Protein AF-A0A5K1BGY4-F1 (afdb_monomer_lite)

Foldseek 3Di:
DPQLVVVLVVLLVVLVVVLVVQVVVCPPDPRRDAAEDEDEDLPPCPPPQPSPSCVVVSQPDGPVDGSCVSVVVSCVVSVHHYDYD

Organism: NCBI:txid210225

Sequence (85 aa):
DWYSAKLIQHADAVLASATSVFKNNQDGQLNSVLLVAKVGGVHWWYRTPSHAAELTAGYYNTATRDGYDPLGTVLSRHRAALHIP

Secondary structure (DSSP, 8-state):
-HHHHHHHHHHHHHHHHHHHHHGGGSSS-TTPPPPEEE-----TTTTSTT-HHHHHHT---BTTB-SSHHHHHHHHHTTPEEE--

Structure (mmCIF, N/CA/C/O backbone):
data_AF-A0A5K1BGY4-F1
#
_entry.id   AF-A0A5K1BGY4-F1
#
loop_
_atom_site.group_PDB
_atom_site.id
_atom_site.type_symbol
_atom_site.label_atom_id
_atom_site.label_alt_id
_atom_site.label_comp_id
_atom_site.label_asym_id
_atom_site.label_entity_id
_atom_site.label_seq_id
_atom_site.pdbx_PDB_ins_code
_atom_site.Cartn_x
_atom_site.Cartn_y
_atom_site.Cartn_z
_atom_site.occupancy
_atom_site.B_iso_or_equiv
_atom_site.auth_seq_id
_atom_site.auth_comp_id
_atom_site.auth_asym_id
_atom_site.auth_atom_id
_atom_site.pdbx_PDB_model_num
ATOM 1 N N . ASP A 1 1 ? 3.508 -14.246 -5.225 1.00 69.56 1 ASP A N 1
ATOM 2 C CA . ASP A 1 1 ? 4.789 -13.557 -4.933 1.00 69.56 1 ASP A CA 1
ATOM 3 C C . ASP A 1 1 ? 4.997 -13.448 -3.457 1.00 69.56 1 ASP A C 1
ATOM 5 O O . ASP A 1 1 ? 4.111 -12.977 -2.757 1.00 69.56 1 ASP A O 1
ATOM 9 N N . TRP A 1 2 ? 6.145 -13.922 -2.992 1.00 93.88 2 TRP A N 1
ATOM 10 C CA . TRP A 1 2 ? 6.443 -14.025 -1.569 1.00 93.88 2 TRP A CA 1
ATOM 11 C C . TRP A 1 2 ? 6.668 -12.654 -0.915 1.00 93.88 2 TRP A C 1
ATOM 13 O O . TRP A 1 2 ? 6.113 -12.399 0.148 1.00 93.88 2 TRP A O 1
ATOM 23 N N . TYR A 1 3 ? 7.417 -11.756 -1.565 1.00 95.31 3 TYR A N 1
ATOM 24 C CA . TYR A 1 3 ? 7.841 -10.489 -0.956 1.00 95.31 3 TYR A CA 1
ATOM 25 C C . TYR A 1 3 ? 6.666 -9.541 -0.676 1.00 95.31 3 TYR A C 1
ATOM 27 O O . TYR A 1 3 ? 6.449 -9.141 0.466 1.00 95.31 3 TYR A O 1
ATOM 35 N N . SER A 1 4 ? 5.834 -9.260 -1.682 1.00 94.19 4 SER A N 1
ATOM 36 C CA . SER A 1 4 ? 4.639 -8.429 -1.497 1.00 94.19 4 SER A CA 1
ATOM 37 C C . SER A 1 4 ? 3.589 -9.101 -0.612 1.00 94.19 4 SER A C 1
ATOM 39 O O . SER A 1 4 ? 2.971 -8.438 0.216 1.00 94.19 4 SER A O 1
ATOM 41 N N . ALA A 1 5 ? 3.429 -10.429 -0.692 1.00 95.12 5 ALA A N 1
ATOM 42 C CA . ALA A 1 5 ? 2.529 -11.148 0.210 1.00 95.12 5 ALA A CA 1
ATOM 43 C C . ALA A 1 5 ? 2.951 -11.018 1.680 1.00 95.12 5 ALA A C 1
ATOM 45 O O . ALA A 1 5 ? 2.082 -10.926 2.546 1.00 95.12 5 ALA A O 1
ATOM 46 N N . LYS A 1 6 ? 4.257 -10.967 1.980 1.00 97.12 6 LYS A N 1
ATOM 47 C CA . LYS A 1 6 ? 4.741 -10.727 3.345 1.00 97.12 6 LYS A CA 1
ATOM 48 C C . LYS A 1 6 ? 4.349 -9.349 3.866 1.00 97.12 6 LYS A C 1
ATOM 50 O O . LYS A 1 6 ? 3.934 -9.262 5.020 1.00 97.12 6 LYS A O 1
ATOM 55 N N . LEU A 1 7 ? 4.399 -8.312 3.029 1.00 95.50 7 LEU A N 1
ATOM 56 C CA . LEU A 1 7 ? 3.934 -6.973 3.403 1.00 95.50 7 LEU A CA 1
ATOM 57 C C . LEU A 1 7 ? 2.430 -6.966 3.724 1.00 95.50 7 LEU A C 1
ATOM 59 O O . LEU A 1 7 ? 2.022 -6.441 4.758 1.00 95.50 7 LEU A O 1
ATOM 63 N N . ILE A 1 8 ? 1.613 -7.612 2.887 1.00 95.94 8 ILE A N 1
ATOM 64 C CA . ILE A 1 8 ? 0.160 -7.711 3.098 1.00 95.94 8 ILE A CA 1
ATOM 65 C C . ILE A 1 8 ? -0.175 -8.511 4.366 1.00 95.94 8 ILE A C 1
ATOM 67 O O . ILE A 1 8 ? -1.000 -8.075 5.166 1.00 95.94 8 ILE A O 1
ATOM 71 N N . GLN A 1 9 ? 0.496 -9.645 4.595 1.00 96.69 9 GLN A N 1
ATOM 72 C CA . GLN A 1 9 ? 0.336 -10.448 5.817 1.00 96.69 9 GLN A CA 1
ATOM 73 C C . GLN A 1 9 ? 0.728 -9.663 7.073 1.00 96.69 9 GLN A C 1
ATOM 75 O O . GLN A 1 9 ? 0.058 -9.759 8.099 1.00 96.69 9 GLN A O 1
ATOM 80 N N . HIS A 1 10 ? 1.806 -8.880 6.994 1.00 96.44 10 HIS A N 1
ATOM 81 C CA . HIS A 1 10 ? 2.233 -8.026 8.093 1.00 96.44 10 HIS A CA 1
ATOM 82 C C . HIS A 1 10 ? 1.187 -6.949 8.408 1.00 96.44 10 HIS A C 1
ATOM 84 O O . HIS A 1 10 ? 0.818 -6.787 9.571 1.00 96.44 10 HIS A O 1
ATOM 90 N N . ALA A 1 11 ? 0.663 -6.265 7.384 1.00 95.69 11 ALA A N 1
ATOM 91 C CA . ALA A 1 11 ? -0.391 -5.268 7.554 1.00 95.69 11 ALA A CA 1
ATOM 92 C C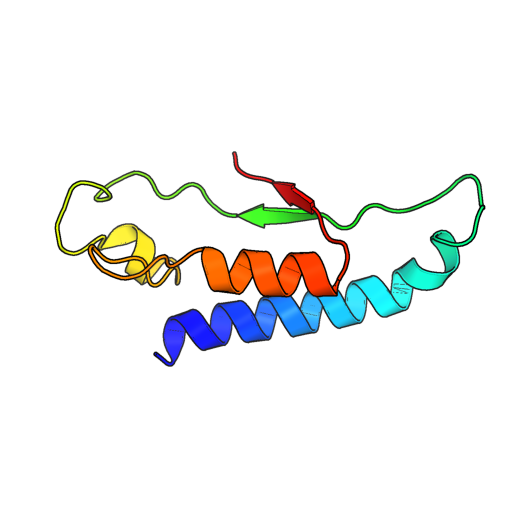 . ALA A 1 11 ? -1.652 -5.870 8.200 1.00 95.69 11 ALA A C 1
ATOM 94 O O . ALA A 1 11 ? -2.192 -5.289 9.139 1.00 95.69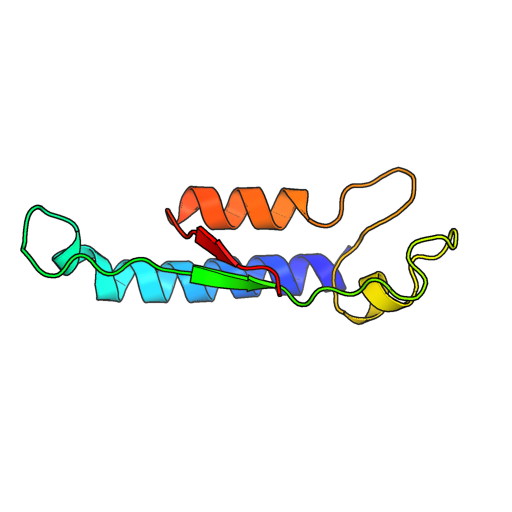 11 ALA A O 1
ATOM 95 N N . ASP A 1 12 ? -2.079 -7.055 7.751 1.00 96.31 12 ASP A N 1
ATOM 96 C CA . ASP A 1 12 ? -3.242 -7.768 8.298 1.00 96.31 12 ASP A CA 1
ATOM 97 C C . ASP A 1 12 ? -3.048 -8.120 9.781 1.00 96.31 12 ASP A C 1
ATOM 99 O O . ASP A 1 12 ? -3.936 -7.877 10.596 1.00 96.31 12 ASP A O 1
ATOM 103 N N . ALA A 1 13 ? -1.863 -8.611 10.157 1.00 97.31 13 ALA A N 1
ATOM 104 C CA . ALA A 1 13 ? -1.544 -8.945 11.545 1.00 97.31 13 ALA A CA 1
ATOM 105 C C . ALA A 1 13 ? -1.527 -7.707 12.459 1.00 97.31 13 ALA A C 1
ATOM 107 O O . ALA A 1 13 ? -2.132 -7.723 13.533 1.00 97.31 13 ALA A O 1
ATOM 108 N N . VAL A 1 14 ? -0.879 -6.618 12.030 1.00 96.12 14 VAL A N 1
ATOM 109 C CA . VAL A 1 14 ? -0.801 -5.373 12.813 1.00 96.12 14 VAL A CA 1
ATOM 110 C C . VAL A 1 14 ? -2.184 -4.746 12.980 1.00 96.12 14 VAL A C 1
ATOM 112 O O . VAL A 1 14 ? -2.550 -4.347 14.088 1.00 96.12 14 VAL A O 1
ATOM 115 N N . LEU A 1 15 ? -2.979 -4.691 11.908 1.00 94.75 15 LEU A N 1
ATOM 116 C CA . LEU A 1 15 ? -4.337 -4.154 11.962 1.00 94.75 15 LEU A CA 1
ATOM 117 C C . LEU A 1 15 ? -5.271 -5.035 12.789 1.00 94.75 15 LEU A C 1
ATOM 119 O O . LEU A 1 15 ? -6.101 -4.492 13.514 1.00 94.75 15 LEU A O 1
ATOM 123 N N . ALA A 1 16 ? -5.110 -6.361 12.762 1.00 94.75 16 ALA A N 1
ATOM 124 C CA . ALA A 1 16 ? -5.858 -7.259 13.637 1.00 94.75 16 ALA A CA 1
ATOM 125 C C . ALA A 1 16 ? -5.561 -6.971 15.118 1.00 94.75 16 ALA A C 1
ATOM 127 O O . ALA A 1 16 ? -6.491 -6.835 15.919 1.00 94.75 16 ALA A O 1
ATOM 128 N N . SER A 1 17 ? -4.283 -6.807 15.478 1.00 94.44 17 SER A N 1
ATOM 129 C CA . SER A 1 17 ? -3.885 -6.427 16.838 1.00 94.44 17 SER A CA 1
ATOM 130 C C . SER A 1 17 ? -4.432 -5.053 17.225 1.00 94.44 17 SER A C 1
ATOM 132 O O . SER A 1 17 ? -5.067 -4.931 18.273 1.00 94.44 17 SER A O 1
ATOM 134 N N . ALA A 1 18 ? -4.278 -4.037 16.373 1.00 92.44 18 ALA A N 1
ATOM 135 C CA . ALA A 1 18 ? -4.803 -2.698 16.639 1.00 92.44 18 ALA A CA 1
ATOM 136 C C . ALA A 1 18 ? -6.330 -2.715 16.807 1.00 92.44 18 ALA A C 1
ATOM 138 O O . ALA A 1 18 ? -6.859 -2.214 17.797 1.00 92.44 18 ALA A O 1
ATOM 139 N N . THR A 1 19 ? -7.044 -3.375 15.899 1.00 90.44 19 THR A N 1
ATOM 140 C CA . THR A 1 19 ? -8.503 -3.505 15.962 1.00 90.44 19 THR A CA 1
ATOM 141 C C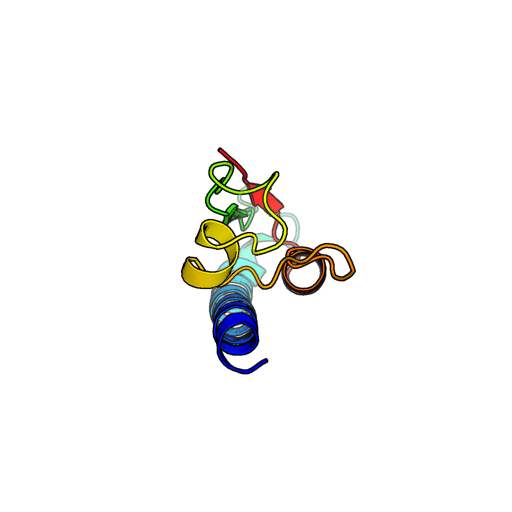 . THR A 1 19 ? -8.936 -4.216 17.241 1.00 90.44 19 THR A C 1
ATOM 143 O O . THR A 1 19 ? -9.918 -3.812 17.853 1.00 90.44 19 THR A O 1
ATOM 146 N N . SER A 1 20 ? -8.194 -5.224 17.712 1.00 90.44 20 SER A N 1
ATOM 147 C CA . SER A 1 20 ? -8.501 -5.894 18.984 1.00 90.44 20 SER A CA 1
ATOM 148 C C . SER A 1 20 ? -8.387 -4.968 20.203 1.00 90.44 20 SER A C 1
ATOM 150 O O . SER A 1 20 ? -9.237 -5.029 21.087 1.00 90.44 20 SER A O 1
ATOM 152 N N . VAL A 1 21 ? -7.395 -4.072 20.219 1.00 90.06 21 VAL A N 1
ATOM 153 C CA . VAL A 1 21 ? -7.160 -3.118 21.316 1.00 90.06 21 VAL A CA 1
ATOM 154 C C . VAL A 1 21 ? -8.169 -1.971 21.284 1.00 90.06 21 VAL A C 1
ATOM 156 O O . VAL A 1 21 ? -8.690 -1.567 22.321 1.00 90.06 21 VAL A O 1
ATOM 159 N N . PHE A 1 22 ? -8.476 -1.453 20.093 1.00 85.31 22 PHE A N 1
ATOM 160 C CA . PHE A 1 22 ? -9.307 -0.258 19.930 1.00 85.31 22 PHE A CA 1
ATOM 161 C C . PHE A 1 22 ? -10.800 -0.554 19.696 1.00 85.31 22 PHE A C 1
ATOM 163 O O . PHE A 1 22 ? -11.595 0.385 19.676 1.00 85.31 22 PHE A O 1
ATOM 170 N N . LYS A 1 23 ? -11.210 -1.830 19.594 1.00 74.31 23 LYS A N 1
ATOM 171 C CA . LYS A 1 23 ? -12.614 -2.271 19.423 1.00 74.31 23 LYS A CA 1
ATOM 172 C C . LYS A 1 23 ? -13.568 -1.706 20.478 1.00 74.31 23 LYS A C 1
ATOM 174 O O . LYS A 1 23 ? -14.673 -1.303 20.136 1.00 74.31 23 LYS A O 1
ATOM 179 N N . ASN A 1 24 ? -13.127 -1.612 21.734 1.00 60.97 24 ASN A N 1
ATOM 180 C CA . ASN A 1 24 ? -13.961 -1.136 22.846 1.00 60.97 24 ASN A CA 1
ATOM 181 C C . ASN A 1 24 ? -14.325 0.356 22.752 1.00 60.97 24 ASN A C 1
ATOM 183 O O . ASN A 1 24 ? -15.223 0.806 23.453 1.00 60.97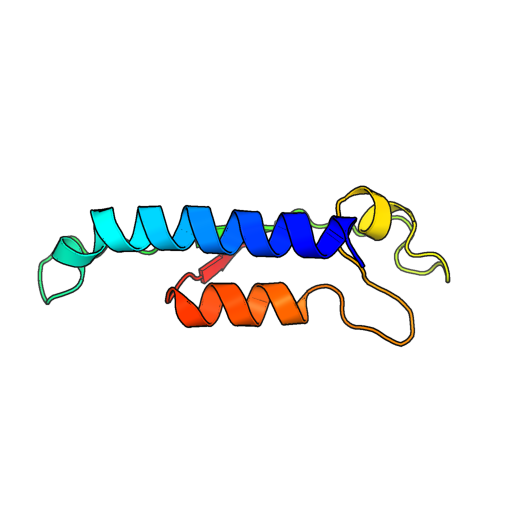 24 ASN A O 1
ATOM 187 N N . ASN A 1 25 ? -13.653 1.116 21.885 1.00 58.16 25 ASN A N 1
ATOM 188 C CA . ASN A 1 25 ? -13.928 2.535 21.678 1.00 58.16 25 ASN A CA 1
ATOM 189 C C . ASN A 1 25 ? -14.898 2.796 20.508 1.00 58.16 25 ASN A C 1
ATOM 191 O O . ASN A 1 25 ? -15.219 3.950 20.244 1.00 58.16 25 ASN A O 1
ATOM 195 N N . GLN A 1 26 ? -15.347 1.758 19.785 1.00 55.12 26 GLN A N 1
ATOM 196 C CA . GLN A 1 26 ? -16.151 1.903 18.559 1.00 55.12 26 GLN A CA 1
ATOM 197 C C . GLN A 1 26 ? -17.675 1.836 18.785 1.00 55.12 26 GLN A C 1
ATOM 199 O O . GLN A 1 26 ? -18.423 2.295 17.923 1.00 55.12 26 GLN A O 1
ATOM 204 N N . ASP A 1 27 ? -18.146 1.331 19.932 1.00 55.97 27 ASP A N 1
ATOM 205 C CA . ASP A 1 27 ? -19.577 1.289 20.275 1.00 55.97 27 ASP A CA 1
ATOM 206 C C . ASP A 1 27 ? -20.011 2.581 20.987 1.00 55.97 27 ASP A C 1
ATOM 208 O O . ASP A 1 27 ? -20.016 2.687 22.213 1.00 55.97 27 ASP A O 1
ATOM 212 N N . GLY A 1 28 ? -20.364 3.598 20.197 1.00 56.69 28 GLY A N 1
ATOM 213 C CA . GLY A 1 28 ? -21.205 4.722 20.636 1.00 56.69 28 GLY A CA 1
ATOM 214 C C . GLY A 1 28 ? -20.627 5.680 21.688 1.00 56.69 28 GLY A C 1
ATOM 215 O O . GLY A 1 28 ? -21.351 6.561 22.148 1.00 56.69 28 GLY A O 1
ATOM 216 N N . GLN A 1 29 ? -19.355 5.555 22.072 1.00 55.78 29 GLN A N 1
ATOM 217 C CA . GLN A 1 29 ? -18.699 6.484 22.998 1.00 55.78 29 GLN A CA 1
ATOM 218 C C . GLN A 1 29 ? -17.985 7.625 22.265 1.00 55.78 29 GLN A C 1
ATOM 220 O O . GLN A 1 29 ? -17.477 7.460 21.159 1.00 55.78 29 GLN A O 1
ATOM 225 N N . LEU A 1 30 ? -17.900 8.781 22.935 1.00 55.78 30 LEU A N 1
ATOM 226 C CA . LEU A 1 30 ? -17.281 10.036 22.477 1.00 55.78 30 LEU A CA 1
ATOM 227 C C . LEU A 1 30 ? -15.822 9.925 21.961 1.00 55.78 30 LEU A C 1
ATOM 229 O O . LEU A 1 30 ? -15.300 10.911 21.452 1.00 55.78 30 LEU A O 1
ATOM 233 N N . ASN A 1 31 ? -15.173 8.758 22.060 1.00 60.88 31 ASN A N 1
ATOM 234 C CA . ASN A 1 31 ? -13.745 8.544 21.803 1.00 60.88 31 ASN A CA 1
ATOM 235 C C . ASN A 1 31 ? -13.467 7.453 20.748 1.00 60.88 31 ASN A C 1
ATOM 237 O O . ASN A 1 31 ? -12.547 6.654 20.913 1.00 60.88 31 ASN A O 1
ATOM 241 N N . SER A 1 32 ? -14.243 7.393 19.662 1.00 70.69 32 SER A N 1
ATOM 242 C CA . SER A 1 32 ? -13.968 6.458 18.560 1.00 70.69 32 SER A CA 1
ATOM 243 C C . SER A 1 32 ? -12.604 6.727 17.914 1.00 70.69 32 SER A C 1
ATOM 245 O O . SER A 1 32 ? -12.353 7.809 17.386 1.00 70.69 32 SER A O 1
ATOM 247 N N . VAL A 1 33 ? -11.726 5.718 17.919 1.00 84.25 33 VAL A N 1
ATOM 248 C CA . VAL A 1 33 ? -10.392 5.778 17.303 1.00 84.25 33 VAL A CA 1
ATOM 249 C C . VAL A 1 33 ? -10.461 5.245 15.874 1.00 84.25 33 VAL A C 1
ATOM 251 O O . VAL A 1 33 ? -10.805 4.082 15.651 1.00 84.25 33 VAL A O 1
ATOM 254 N N . LEU A 1 34 ? -10.101 6.089 14.903 1.00 88.56 34 LEU A N 1
ATOM 255 C CA . LEU A 1 34 ? -9.934 5.683 13.509 1.00 88.56 34 LEU A CA 1
ATOM 256 C C . LEU A 1 34 ? -8.536 5.093 13.304 1.00 88.56 34 LEU A C 1
ATOM 258 O O . LEU A 1 34 ? -7.529 5.769 13.512 1.00 88.56 34 LEU A O 1
ATOM 262 N N . LEU A 1 35 ? -8.476 3.842 12.853 1.00 92.06 35 LEU A N 1
ATOM 263 C CA . LEU A 1 35 ? -7.226 3.230 12.414 1.00 92.06 35 LEU A CA 1
ATOM 264 C C . LEU A 1 35 ? -6.884 3.722 11.010 1.00 92.06 35 LEU A C 1
ATOM 266 O O . LEU A 1 35 ? -7.734 3.708 10.122 1.00 92.06 35 LEU A O 1
ATOM 270 N N . VAL A 1 36 ? -5.636 4.138 10.806 1.00 93.38 36 VAL A N 1
ATOM 271 C CA . VAL A 1 36 ? -5.151 4.637 9.517 1.00 93.38 36 VAL A CA 1
ATOM 272 C C . VAL A 1 36 ? -3.839 3.945 9.175 1.00 93.38 36 VAL A C 1
ATOM 274 O O . VAL A 1 36 ? -2.897 3.973 9.967 1.00 93.38 36 VAL A O 1
ATOM 277 N N . ALA A 1 37 ? -3.758 3.350 7.988 1.00 94.38 37 ALA A N 1
ATOM 278 C CA . ALA A 1 37 ? -2.509 2.838 7.444 1.00 94.38 37 ALA A CA 1
ATOM 279 C C . ALA A 1 37 ? -1.906 3.861 6.481 1.00 94.38 37 ALA A C 1
ATOM 281 O O . ALA A 1 37 ? -2.576 4.344 5.565 1.00 94.38 37 ALA A O 1
ATOM 282 N N . LYS A 1 38 ? -0.626 4.180 6.680 1.00 94.56 38 LYS A N 1
ATOM 283 C CA . LYS A 1 38 ? 0.122 5.072 5.794 1.00 94.56 38 LYS A CA 1
ATOM 284 C C . LYS A 1 38 ? 0.854 4.259 4.734 1.00 94.56 38 LYS A C 1
ATOM 286 O O . LYS A 1 38 ? 1.626 3.365 5.072 1.00 94.56 38 LYS A O 1
ATOM 291 N N . VAL A 1 39 ? 0.649 4.611 3.471 1.00 92.06 39 VAL A N 1
ATOM 292 C CA . VAL A 1 39 ? 1.311 3.987 2.320 1.00 92.06 39 VAL A CA 1
ATOM 293 C C . VAL A 1 39 ? 2.276 4.987 1.710 1.00 92.06 39 VAL A C 1
ATOM 295 O O . VAL A 1 39 ? 1.930 6.144 1.501 1.00 92.06 39 VAL A O 1
ATOM 298 N N . GLY A 1 40 ? 3.515 4.564 1.463 1.00 90.94 40 GLY A N 1
ATOM 299 C CA . GLY A 1 40 ? 4.508 5.414 0.807 1.00 90.94 40 GLY A CA 1
ATOM 300 C C . GLY A 1 40 ? 4.176 5.625 -0.671 1.00 90.94 40 GLY A C 1
ATOM 301 O O . GLY A 1 40 ? 4.011 4.645 -1.393 1.00 90.94 40 GLY A O 1
ATOM 302 N N . GLY A 1 41 ? 4.122 6.881 -1.123 1.00 91.44 41 GLY A N 1
ATOM 303 C CA . GLY A 1 41 ? 3.936 7.238 -2.532 1.00 91.44 41 GLY A CA 1
ATOM 304 C C . GLY A 1 41 ? 5.221 7.060 -3.346 1.00 91.44 41 GLY A C 1
ATOM 305 O O . GLY A 1 41 ? 6.051 7.970 -3.423 1.00 91.44 41 GLY A O 1
ATOM 306 N N . VAL A 1 42 ? 5.395 5.890 -3.96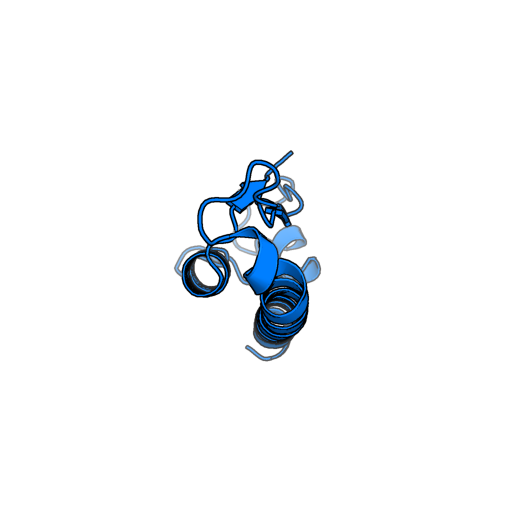2 1.00 91.81 42 VAL A N 1
ATOM 307 C CA . VAL A 1 42 ? 6.581 5.553 -4.768 1.00 91.81 42 VAL A CA 1
ATOM 308 C C . VAL A 1 42 ? 6.299 5.834 -6.245 1.00 91.81 42 VAL A C 1
ATOM 310 O O . VAL A 1 42 ? 5.876 4.964 -6.996 1.00 91.81 42 VAL A O 1
ATOM 313 N N . HIS A 1 43 ? 6.498 7.086 -6.658 1.00 90.62 43 HIS A N 1
ATOM 314 C CA . HIS A 1 43 ? 6.136 7.554 -8.003 1.00 90.62 43 HIS A CA 1
ATOM 315 C C . HIS A 1 43 ? 7.283 7.472 -9.026 1.00 90.62 43 HIS A C 1
ATOM 317 O O . HIS A 1 43 ? 7.044 7.448 -10.236 1.00 90.62 43 HIS A O 1
ATOM 323 N N . TRP A 1 44 ? 8.543 7.459 -8.579 1.00 93.75 44 TRP A N 1
ATOM 324 C CA . TRP A 1 44 ? 9.684 7.342 -9.489 1.00 93.75 44 TRP A CA 1
ATOM 325 C C . TRP A 1 44 ? 9.742 5.925 -10.077 1.00 93.75 44 TRP A C 1
ATOM 327 O O . TRP A 1 44 ? 9.403 4.950 -9.416 1.00 93.75 44 TRP A O 1
ATOM 337 N N . TRP A 1 45 ? 10.137 5.812 -11.349 1.00 91.81 45 TRP A N 1
ATOM 338 C CA . TRP A 1 45 ? 10.078 4.576 -12.154 1.00 91.81 45 TRP A CA 1
ATOM 339 C C . TRP A 1 45 ? 8.677 4.018 -12.449 1.00 91.81 45 TRP A C 1
ATOM 341 O O . TRP A 1 45 ? 8.581 3.000 -13.132 1.00 91.81 45 TRP A O 1
ATOM 351 N N . TYR A 1 46 ? 7.597 4.704 -12.061 1.00 89.12 46 TYR A N 1
ATOM 352 C CA . TYR A 1 46 ? 6.227 4.250 -12.334 1.00 89.12 46 TYR A CA 1
ATOM 353 C C . TYR A 1 46 ? 5.915 4.108 -13.833 1.00 89.12 46 TYR A C 1
ATOM 355 O O . TYR A 1 46 ? 5.213 3.203 -14.252 1.00 89.12 46 TYR A O 1
ATOM 363 N N . ARG A 1 47 ? 6.462 4.986 -14.686 1.00 91.38 47 ARG A N 1
ATOM 364 C CA . ARG A 1 47 ? 6.253 4.916 -16.149 1.00 91.38 47 ARG A CA 1
ATOM 365 C C . ARG A 1 47 ? 7.170 3.917 -16.860 1.00 91.38 47 ARG A C 1
ATOM 367 O O . ARG A 1 47 ? 7.234 3.924 -18.087 1.00 91.38 47 ARG A O 1
ATOM 374 N N . THR A 1 48 ? 7.918 3.102 -16.120 1.00 91.19 48 THR A N 1
ATOM 375 C CA . THR A 1 48 ? 8.799 2.088 -16.710 1.00 91.19 48 THR A CA 1
ATOM 376 C C . THR A 1 48 ? 8.177 0.705 -16.585 1.00 91.19 48 THR A C 1
ATOM 378 O O . THR A 1 48 ? 7.552 0.433 -15.564 1.00 91.19 48 THR A O 1
ATOM 381 N N . PRO A 1 49 ? 8.376 -0.202 -17.562 1.00 89.38 49 PRO A N 1
ATOM 382 C CA . PRO A 1 49 ? 7.759 -1.531 -17.527 1.00 89.38 49 PRO A CA 1
ATOM 383 C C . PRO A 1 49 ? 8.072 -2.333 -16.259 1.00 89.38 49 PRO A C 1
ATOM 385 O O . PRO A 1 49 ? 7.302 -3.207 -15.872 1.00 89.38 49 PRO A O 1
ATOM 388 N N . SER A 1 50 ? 9.214 -2.051 -15.626 1.00 88.81 50 SER A N 1
ATOM 389 C CA . SER A 1 50 ? 9.674 -2.760 -14.439 1.00 88.81 50 SER A CA 1
ATOM 390 C C . SER A 1 50 ? 9.053 -2.266 -13.138 1.00 88.81 50 SER A C 1
ATOM 392 O O . SER A 1 50 ? 9.119 -3.012 -12.169 1.00 88.81 50 SER A O 1
ATOM 394 N N . HIS A 1 51 ? 8.514 -1.039 -13.072 1.00 92.56 51 HIS A N 1
ATOM 395 C CA . HIS A 1 51 ? 8.037 -0.437 -11.816 1.00 92.56 51 HIS A CA 1
ATOM 396 C C . HIS A 1 51 ? 9.041 -0.611 -10.655 1.00 92.56 51 HIS A C 1
ATOM 398 O O . HIS A 1 51 ? 8.670 -0.859 -9.508 1.00 92.56 51 HIS A O 1
ATOM 404 N N . ALA A 1 52 ? 10.345 -0.531 -10.958 1.00 92.88 52 ALA A N 1
ATOM 405 C CA . ALA A 1 52 ? 11.396 -1.094 -10.106 1.00 92.88 52 ALA A CA 1
ATOM 406 C C . ALA A 1 52 ? 11.355 -0.588 -8.654 1.00 92.88 52 ALA A C 1
ATOM 408 O O . ALA A 1 52 ? 11.541 -1.370 -7.724 1.00 92.88 52 ALA A O 1
ATOM 409 N N . ALA A 1 53 ? 11.064 0.699 -8.451 1.00 93.94 53 ALA A N 1
ATOM 410 C CA . ALA A 1 53 ? 10.963 1.264 -7.112 1.00 93.94 53 ALA A CA 1
ATOM 411 C C . ALA A 1 53 ? 9.778 0.696 -6.314 1.00 93.94 53 ALA A C 1
ATOM 413 O O . ALA A 1 53 ? 9.954 0.336 -5.150 1.00 93.94 53 ALA A O 1
ATOM 414 N N . GLU A 1 54 ? 8.603 0.550 -6.934 1.00 93.38 54 GLU A N 1
ATOM 415 C CA . GLU A 1 54 ? 7.419 -0.045 -6.297 1.00 93.38 54 GLU A CA 1
ATOM 416 C C . GLU A 1 54 ? 7.695 -1.497 -5.887 1.00 93.38 54 GLU A C 1
ATOM 418 O O . GLU A 1 54 ? 7.434 -1.877 -4.743 1.00 93.38 54 GLU A O 1
ATOM 423 N N . LEU A 1 55 ? 8.342 -2.271 -6.769 1.00 93.56 55 LEU A N 1
ATOM 424 C CA . LEU A 1 55 ? 8.724 -3.657 -6.485 1.00 93.56 55 LEU A CA 1
ATOM 425 C C . LEU A 1 55 ? 9.656 -3.762 -5.276 1.00 93.56 55 LEU A C 1
ATOM 427 O O . LEU A 1 55 ? 9.436 -4.600 -4.399 1.00 93.56 55 LEU A O 1
ATOM 431 N N . THR A 1 56 ? 10.674 -2.898 -5.197 1.00 94.56 56 THR A N 1
ATOM 432 C CA . THR A 1 56 ? 11.608 -2.883 -4.057 1.00 94.56 56 THR A CA 1
ATOM 433 C C . THR A 1 56 ? 10.945 -2.432 -2.755 1.00 94.56 56 THR A C 1
ATOM 435 O O . THR A 1 56 ? 11.281 -2.950 -1.689 1.00 94.56 56 THR A O 1
ATOM 438 N N . ALA A 1 57 ? 9.956 -1.537 -2.836 1.00 93.50 57 ALA A N 1
ATOM 439 C CA . ALA A 1 57 ? 9.153 -1.106 -1.694 1.00 93.50 57 ALA A CA 1
ATOM 440 C C . ALA A 1 57 ? 8.173 -2.190 -1.202 1.00 93.50 57 ALA A C 1
ATOM 442 O O . ALA A 1 57 ? 7.622 -2.072 -0.110 1.00 93.50 57 ALA A O 1
ATOM 443 N N . GLY A 1 58 ? 7.972 -3.256 -1.983 1.00 93.62 58 GLY A N 1
ATOM 444 C CA . GLY A 1 58 ? 7.071 -4.361 -1.655 1.00 93.62 58 GLY A CA 1
ATOM 445 C C . GLY A 1 58 ? 5.685 -4.244 -2.286 1.00 93.62 58 GLY A C 1
ATOM 446 O O . GLY A 1 58 ? 4.866 -5.148 -2.106 1.00 93.62 58 GLY A O 1
ATOM 447 N N . TYR A 1 59 ? 5.425 -3.195 -3.070 1.00 93.00 59 TYR A N 1
ATOM 448 C CA . TYR A 1 59 ? 4.215 -3.077 -3.878 1.00 93.00 59 TYR A CA 1
ATOM 449 C C . TYR A 1 59 ? 4.432 -3.832 -5.180 1.00 93.00 59 TYR A C 1
ATOM 451 O O . TYR A 1 59 ? 5.148 -3.375 -6.072 1.00 93.00 59 TYR A O 1
ATOM 459 N N . TYR A 1 60 ? 3.827 -5.015 -5.306 1.00 93.56 60 TYR A N 1
ATOM 460 C CA . TYR A 1 60 ? 3.965 -5.777 -6.543 1.00 93.56 60 TYR A CA 1
ATOM 461 C C . TYR A 1 60 ? 3.004 -5.268 -7.621 1.00 93.56 60 TYR A C 1
ATOM 463 O O . TYR A 1 60 ? 2.018 -5.925 -7.957 1.00 93.56 60 TYR A O 1
ATOM 471 N N . ASN A 1 61 ? 3.316 -4.076 -8.120 1.00 92.56 61 ASN A N 1
ATOM 472 C CA . AS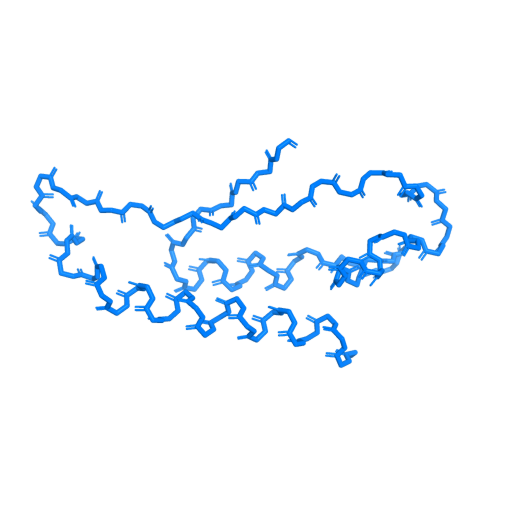N A 1 61 ? 2.604 -3.382 -9.177 1.00 92.56 61 ASN A CA 1
ATOM 473 C C . ASN A 1 61 ? 3.286 -3.655 -10.526 1.00 92.56 61 ASN A C 1
ATOM 475 O O . ASN A 1 61 ? 4.511 -3.575 -10.632 1.00 92.56 61 ASN A O 1
ATOM 479 N N . THR A 1 62 ? 2.512 -4.017 -11.548 1.00 90.25 62 THR A N 1
ATOM 480 C CA . THR A 1 62 ? 3.016 -4.237 -12.916 1.00 90.25 62 THR A CA 1
ATOM 481 C C . THR A 1 62 ? 1.985 -3.765 -13.937 1.00 90.25 62 THR A C 1
ATOM 483 O O . THR A 1 62 ? 0.826 -3.551 -13.596 1.00 90.25 62 THR A O 1
ATOM 486 N N . ALA A 1 63 ? 2.351 -3.727 -15.220 1.00 87.00 63 ALA A N 1
ATOM 487 C CA . ALA A 1 63 ? 1.436 -3.346 -16.302 1.00 87.00 63 ALA A CA 1
ATOM 488 C C . ALA A 1 63 ? 0.132 -4.175 -16.385 1.00 87.00 63 ALA A C 1
ATOM 490 O O . ALA A 1 63 ? -0.828 -3.734 -17.007 1.00 87.00 63 ALA A O 1
ATOM 491 N N . THR A 1 64 ? 0.092 -5.374 -15.790 1.00 90.12 64 THR A N 1
ATOM 492 C CA . THR A 1 64 ? -1.083 -6.271 -15.812 1.00 90.12 64 THR A CA 1
ATOM 493 C C . THR A 1 64 ? -1.646 -6.572 -14.424 1.00 90.12 64 THR A C 1
ATOM 495 O O . THR A 1 64 ? -2.610 -7.327 -14.305 1.00 90.12 64 THR A O 1
ATOM 498 N N . ARG A 1 65 ? -1.056 -6.004 -13.367 1.00 90.19 65 ARG A N 1
ATOM 499 C CA . ARG A 1 65 ? -1.421 -6.301 -11.982 1.00 90.19 65 ARG A CA 1
ATOM 500 C C . ARG A 1 65 ? -1.403 -5.043 -11.136 1.00 90.19 65 ARG A C 1
ATOM 502 O O . ARG A 1 65 ? -0.345 -4.441 -10.973 1.00 90.19 65 ARG A O 1
ATOM 509 N N . ASP A 1 66 ? -2.536 -4.765 -10.503 1.00 92.06 66 ASP A N 1
ATOM 510 C CA . ASP A 1 66 ? -2.633 -3.770 -9.444 1.00 92.06 66 ASP A CA 1
ATOM 511 C C . ASP A 1 66 ? -1.968 -4.295 -8.156 1.00 92.06 66 ASP A C 1
ATOM 513 O O . ASP A 1 66 ? -2.388 -5.298 -7.565 1.00 92.06 66 ASP A O 1
ATOM 517 N N . GLY A 1 67 ? -0.878 -3.643 -7.749 1.00 89.94 67 GLY A N 1
ATOM 518 C CA . GLY A 1 67 ? -0.135 -3.980 -6.533 1.00 89.94 67 GLY A CA 1
ATOM 519 C C . GLY A 1 67 ? -0.766 -3.468 -5.234 1.00 89.94 67 GLY A C 1
ATOM 520 O O . GLY A 1 67 ? -0.376 -3.937 -4.160 1.00 89.94 67 GLY A O 1
ATOM 521 N N . TYR A 1 68 ? -1.720 -2.538 -5.315 1.00 91.88 68 TYR A N 1
ATOM 522 C CA . TYR A 1 68 ? -2.352 -1.869 -4.174 1.00 91.88 68 TYR A CA 1
ATOM 523 C C . TYR A 1 68 ? -3.707 -2.483 -3.802 1.00 91.88 68 TYR A C 1
ATOM 525 O O . TYR A 1 68 ? -4.096 -2.428 -2.633 1.00 91.88 68 TYR A O 1
ATOM 533 N N . ASP A 1 69 ? -4.394 -3.126 -4.746 1.00 93.44 69 ASP A N 1
ATOM 534 C CA . ASP A 1 69 ? -5.687 -3.789 -4.511 1.00 93.44 69 ASP A CA 1
ATOM 535 C C . ASP A 1 69 ? -5.689 -4.773 -3.308 1.00 93.44 69 ASP A C 1
ATOM 537 O O . ASP A 1 69 ? -6.561 -4.668 -2.432 1.00 93.44 69 ASP A O 1
ATOM 541 N N . PRO A 1 70 ? -4.670 -5.647 -3.125 1.00 94.00 70 PRO A N 1
ATOM 542 C CA . PRO A 1 70 ? -4.615 -6.525 -1.952 1.00 94.00 70 PRO A CA 1
ATOM 543 C C . PRO A 1 70 ? -4.546 -5.766 -0.620 1.00 94.00 70 PRO A C 1
ATOM 545 O O . PRO A 1 70 ? -5.069 -6.236 0.393 1.00 94.00 70 PRO A O 1
ATOM 548 N N . LEU A 1 71 ? -3.915 -4.588 -0.608 1.00 92.69 71 LEU A N 1
ATOM 549 C CA . LEU A 1 71 ? -3.839 -3.747 0.582 1.00 92.69 71 LEU A CA 1
ATOM 550 C C . LEU A 1 71 ? -5.196 -3.108 0.886 1.00 92.69 71 LEU A C 1
ATOM 552 O O . LEU A 1 71 ? -5.618 -3.117 2.042 1.00 92.69 71 LEU A O 1
ATOM 556 N N . GLY A 1 72 ? -5.909 -2.627 -0.137 1.00 93.06 72 GLY A N 1
ATOM 557 C CA . GLY A 1 72 ? -7.278 -2.125 0.008 1.00 93.06 72 GLY A CA 1
ATOM 558 C C . GLY A 1 72 ? -8.213 -3.172 0.622 1.00 93.06 72 GLY A C 1
ATOM 559 O O . GLY A 1 72 ? -8.957 -2.875 1.561 1.00 93.06 72 GLY A O 1
ATOM 560 N N . THR A 1 73 ? -8.089 -4.428 0.183 1.00 94.81 73 THR A N 1
ATOM 561 C CA . THR A 1 73 ? -8.840 -5.557 0.755 1.00 94.81 73 THR A CA 1
ATOM 562 C C . THR A 1 73 ? -8.547 -5.743 2.249 1.00 94.81 73 THR A C 1
ATOM 564 O O . THR A 1 73 ? -9.481 -5.860 3.047 1.00 94.81 73 THR A O 1
ATOM 567 N N . VAL A 1 74 ? -7.276 -5.721 2.664 1.00 95.19 74 VAL A N 1
ATOM 568 C CA . VAL A 1 74 ? -6.905 -5.839 4.087 1.00 95.19 74 VAL A CA 1
ATOM 569 C C . VAL A 1 74 ? -7.421 -4.656 4.910 1.00 95.19 74 VAL A C 1
ATOM 571 O O . VAL A 1 74 ? -7.975 -4.860 5.989 1.00 95.19 74 VAL A O 1
ATOM 574 N N . LEU A 1 75 ? -7.309 -3.427 4.406 1.00 94.12 75 LEU A N 1
ATOM 575 C CA . LEU A 1 75 ? -7.793 -2.239 5.115 1.00 94.12 75 LEU A CA 1
ATOM 576 C C . LEU A 1 75 ? -9.309 -2.268 5.318 1.00 94.12 75 LEU A C 1
ATOM 578 O O . LEU A 1 75 ? -9.786 -2.001 6.424 1.00 94.12 75 LEU A O 1
ATOM 582 N N . SER A 1 76 ? -10.057 -2.677 4.290 1.00 92.94 76 SER A N 1
ATOM 583 C CA . SER A 1 76 ? -11.515 -2.808 4.369 1.00 92.94 76 SER A CA 1
ATOM 584 C C . SER A 1 76 ? -11.951 -3.810 5.446 1.00 92.94 76 SER A C 1
ATOM 586 O O . SER A 1 76 ? -12.876 -3.530 6.212 1.00 92.94 76 SER A O 1
ATOM 588 N N . ARG A 1 77 ? -11.226 -4.931 5.584 1.00 93.62 77 ARG A N 1
ATOM 589 C CA . ARG A 1 77 ? -11.485 -5.967 6.596 1.00 93.62 77 ARG A CA 1
ATOM 590 C C . ARG A 1 77 ? -11.386 -5.425 8.023 1.00 93.62 77 ARG A C 1
ATOM 592 O O . ARG A 1 77 ? -12.163 -5.837 8.882 1.00 93.62 77 ARG A O 1
ATOM 599 N N . HIS A 1 78 ? -10.462 -4.498 8.265 1.00 92.44 78 HIS A N 1
ATOM 600 C CA . HIS A 1 78 ? -10.210 -3.911 9.588 1.00 92.44 78 HIS A CA 1
ATOM 601 C C . HIS A 1 78 ? -10.865 -2.541 9.792 1.00 92.44 78 HIS A C 1
ATOM 603 O O . HIS A 1 78 ? -10.624 -1.903 10.813 1.00 92.44 78 HIS A O 1
ATOM 609 N N . ARG A 1 79 ? -11.691 -2.075 8.840 1.00 90.81 79 ARG A N 1
ATOM 610 C CA . ARG A 1 79 ? -12.274 -0.717 8.840 1.00 90.81 79 ARG A CA 1
ATOM 611 C C . ARG A 1 79 ? -11.212 0.375 9.027 1.00 90.81 79 ARG A C 1
ATOM 613 O O . ARG A 1 79 ? -11.451 1.383 9.691 1.00 90.81 79 ARG A O 1
ATOM 620 N N . ALA A 1 80 ? -10.031 0.153 8.458 1.00 92.81 80 ALA A N 1
ATOM 621 C CA . ALA A 1 80 ? -8.932 1.100 8.504 1.00 92.81 80 ALA A CA 1
ATOM 622 C C . ALA A 1 80 ? -8.981 2.023 7.283 1.00 92.81 80 ALA A C 1
ATOM 624 O O . ALA A 1 80 ? -9.269 1.587 6.167 1.00 92.81 80 ALA A O 1
ATOM 625 N N . ALA A 1 81 ? -8.676 3.300 7.489 1.00 93.00 81 ALA A N 1
ATOM 626 C CA . ALA A 1 81 ? -8.519 4.253 6.405 1.00 93.00 81 ALA A CA 1
ATOM 627 C C . ALA A 1 81 ? -7.124 4.140 5.776 1.00 93.00 81 ALA A C 1
ATOM 629 O O . ALA A 1 81 ? -6.139 3.786 6.430 1.00 93.00 81 ALA A O 1
ATOM 630 N N . LEU A 1 82 ? -7.047 4.484 4.496 1.00 93.31 82 LEU A N 1
ATOM 631 C CA . LEU A 1 82 ? -5.799 4.612 3.763 1.00 93.31 82 LEU A CA 1
ATOM 632 C C . LEU A 1 82 ? -5.349 6.076 3.774 1.00 93.31 82 LEU A C 1
ATOM 634 O O . LEU A 1 82 ? -6.133 6.963 3.443 1.00 93.31 82 LEU A O 1
ATOM 638 N N . HIS A 1 83 ? -4.084 6.322 4.103 1.00 93.81 83 HIS A N 1
ATOM 639 C CA . HIS A 1 83 ? -3.452 7.630 3.967 1.00 93.81 83 HIS A CA 1
ATOM 640 C C . HIS A 1 83 ? -2.260 7.548 3.011 1.00 93.81 83 HIS A C 1
ATOM 642 O O . HIS A 1 83 ? -1.343 6.747 3.215 1.00 93.81 83 HIS A O 1
ATOM 648 N N . ILE A 1 84 ? -2.278 8.399 1.987 1.00 89.19 84 ILE A N 1
ATOM 649 C CA . ILE A 1 84 ? -1.233 8.517 0.969 1.00 89.19 84 ILE A CA 1
ATOM 650 C C . ILE A 1 84 ? -0.682 9.952 1.043 1.00 89.19 84 ILE A C 1
ATOM 652 O O . ILE A 1 84 ? -1.493 10.880 1.069 1.00 89.19 84 ILE A O 1
ATOM 656 N N . PRO A 1 85 ? 0.646 10.137 1.151 1.00 78.00 85 PRO A N 1
ATOM 657 C CA . PRO A 1 85 ? 1.291 11.447 1.161 1.00 78.00 85 PRO A CA 1
ATOM 658 C C . PRO A 1 85 ? 1.371 12.095 -0.226 1.00 78.00 85 PRO A C 1
ATOM 660 O O . PRO A 1 85 ? 1.329 11.357 -1.238 1.00 78.00 85 PRO A O 1
#

InterPro domains:
  IPR001554 Glycoside hydrolase, family 14 [PF01373] (1-80)
  IPR001554 Glycoside hydrolase, family 14 [PR00750] (33-49)
  IPR001554 Glycoside hydrolase, family 14 [PR00750] (50-61)
  IPR001554 Glycoside hydrolase, family 14 [PR00750] (68-85)
  IPR001554 Glycoside hydrolase, family 14 [PTHR31352] (2-84)
  IPR017853 Glycoside hydrolase superfamily [SSF51445] (1-84)

pLDDT: mean 88.44, std 11.12, range [55.12, 97.31]

Radius of gyration: 15.06 Å; chains: 1; bounding box: 33×26×40 Å